Protein AF-A0A820NS06-F1 (afdb_monomer)

Secondary structure (DSSP, 8-state):
-HHHHHHHHHHHHHHHHHHHHHHHHHHHHHTT-----TT--TTPPPP------HHHHHHHHHHHHHHHHHHHHHT-STTHHHHHHHHHHHH---

Solvent-accessible surface area (backbone atoms only — not comparable to full-atom values): 5801 Å² total; per-residue (Å²): 121,67,67,61,51,52,52,56,48,53,51,52,51,50,55,48,52,51,50,50,52,52,48,52,52,48,48,61,48,42,80,74,47,92,75,86,80,89,83,64,56,99,86,58,75,81,88,72,90,82,76,62,54,70,69,56,34,53,50,49,53,57,49,46,58,53,50,52,58,53,37,66,76,66,68,54,73,78,60,54,59,57,54,52,50,52,52,51,54,57,67,51,78,132

pLDDT: mean 78.96, std 12.91, range [47.66, 92.94]

Radius of gyration: 17.6 Å; Cα contacts (8 Å, |Δi|>4): 29; chains: 1; bounding box: 35×27×47 Å

Sequence (94 aa):
AILLVNYVTLLKQWINHEREYKYNEKKIVLDLKEKNAENLSPWERQSTEMIVSKQYREQFKAFLAYFESEMELIQDKDLQQEVKLLTKLIDYEY

Organism: NCBI:txid392033

Foldseek 3Di:
DVLVVVLVVLVVVQVVVQVVVVVVVVVVVCVVDVDDPPDDDPPDDDDDDGAGDPVSLVVLVVSLVVSVVVCVVVVDPVCVVSNVVSVCNNPDDD

Mean predicted aligned error: 8.75 Å

Structure (mmCIF, N/CA/C/O backbone):
data_AF-A0A820NS06-F1
#
_entry.id   AF-A0A820NS06-F1
#
loop_
_atom_site.group_PDB
_atom_site.id
_atom_site.type_symbol
_atom_site.label_atom_id
_atom_site.label_alt_id
_atom_site.label_comp_id
_atom_site.label_asym_id
_atom_site.label_entity_id
_atom_site.label_seq_id
_atom_site.pdbx_PDB_ins_code
_atom_site.Cartn_x
_atom_site.Cartn_y
_atom_site.Cartn_z
_atom_site.occupancy
_atom_site.B_iso_or_equiv
_atom_site.auth_seq_id
_atom_site.auth_comp_id
_atom_site.auth_asym_id
_atom_site.auth_atom_id
_atom_site.pdbx_PDB_model_num
ATOM 1 N N . ALA A 1 1 ? 0.199 9.964 16.607 1.00 62.44 1 ALA A N 1
ATOM 2 C CA . ALA A 1 1 ? -0.485 9.430 15.412 1.00 62.44 1 ALA A CA 1
ATOM 3 C C . ALA A 1 1 ? 0.341 8.291 14.807 1.00 62.44 1 ALA A C 1
ATOM 5 O O . ALA A 1 1 ? 1.200 8.544 13.975 1.00 62.44 1 ALA A O 1
ATOM 6 N N . ILE A 1 2 ? 0.147 7.052 15.272 1.00 81.94 2 ILE A N 1
ATOM 7 C CA . ILE A 1 2 ? 0.882 5.867 14.776 1.00 81.94 2 ILE A CA 1
ATOM 8 C C . ILE A 1 2 ? 0.250 5.347 13.472 1.00 81.94 2 ILE A C 1
ATOM 10 O O . ILE A 1 2 ? 0.960 4.958 12.549 1.00 81.94 2 ILE A O 1
ATOM 14 N N . LEU A 1 3 ? -1.077 5.446 13.351 1.00 84.38 3 LEU A N 1
ATOM 15 C CA . LEU A 1 3 ? -1.843 4.973 12.196 1.00 84.38 3 LEU A CA 1
ATOM 16 C C . LEU A 1 3 ? -1.438 5.662 10.880 1.00 84.38 3 LEU A C 1
ATOM 18 O O . LEU A 1 3 ? -1.104 4.998 9.902 1.00 84.38 3 LEU A O 1
ATOM 22 N N . LEU A 1 4 ? -1.378 6.999 10.880 1.00 85.75 4 LEU A N 1
ATOM 23 C CA . LEU A 1 4 ? -0.937 7.789 9.723 1.00 85.75 4 LEU A CA 1
ATOM 24 C C . LEU A 1 4 ? 0.529 7.533 9.363 1.00 85.75 4 LEU A C 1
ATOM 26 O O . LEU A 1 4 ? 0.882 7.514 8.188 1.00 85.75 4 LEU A O 1
ATOM 30 N N . VAL A 1 5 ? 1.389 7.298 10.358 1.00 89.69 5 VAL A N 1
ATOM 31 C CA . VAL A 1 5 ? 2.793 6.943 10.106 1.00 89.69 5 VAL A CA 1
ATOM 32 C C . VAL A 1 5 ? 2.874 5.597 9.391 1.00 89.69 5 VAL A C 1
ATOM 34 O O . VAL A 1 5 ? 3.604 5.483 8.406 1.00 89.69 5 VAL A O 1
ATOM 37 N N . ASN A 1 6 ? 2.089 4.608 9.823 1.00 88.31 6 ASN A N 1
ATOM 38 C CA . ASN A 1 6 ? 2.024 3.29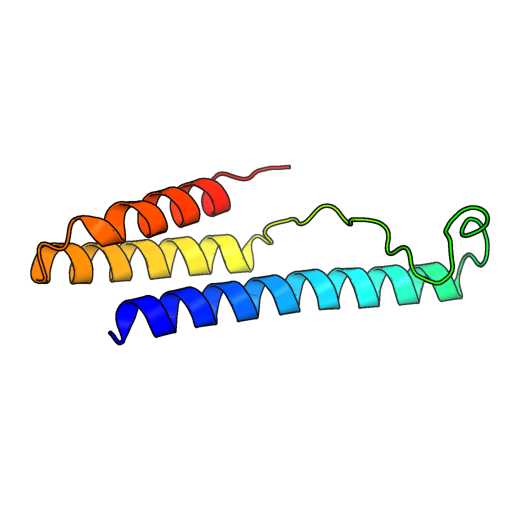8 9.178 1.00 88.31 6 ASN A CA 1
ATOM 39 C C . ASN A 1 6 ? 1.465 3.398 7.751 1.00 88.31 6 ASN A C 1
ATOM 41 O O . ASN A 1 6 ? 2.058 2.841 6.830 1.00 88.31 6 ASN A O 1
ATOM 45 N N . TYR A 1 7 ? 0.407 4.188 7.545 1.00 89.62 7 TYR A N 1
ATOM 46 C CA . TYR A 1 7 ? -0.149 4.475 6.220 1.00 89.62 7 TYR A CA 1
ATOM 47 C C . TYR A 1 7 ? 0.886 5.107 5.275 1.00 89.62 7 TYR A C 1
ATOM 49 O O . TYR A 1 7 ? 1.147 4.594 4.186 1.00 89.62 7 TYR A O 1
ATOM 57 N N . VAL A 1 8 ? 1.545 6.187 5.708 1.00 91.62 8 VAL A N 1
ATOM 58 C CA . VAL A 1 8 ? 2.577 6.869 4.910 1.00 91.62 8 VAL A CA 1
ATOM 59 C C . VAL A 1 8 ? 3.763 5.943 4.635 1.00 91.62 8 VAL A C 1
ATOM 61 O O . VAL A 1 8 ? 4.349 5.990 3.554 1.00 91.62 8 VAL A O 1
ATOM 64 N N . THR A 1 9 ? 4.124 5.094 5.595 1.00 92.94 9 THR A N 1
ATOM 65 C CA . THR A 1 9 ? 5.209 4.118 5.437 1.00 92.94 9 THR A CA 1
ATOM 66 C C . THR A 1 9 ? 4.861 3.086 4.372 1.00 92.94 9 THR A C 1
ATOM 68 O O . THR A 1 9 ? 5.674 2.850 3.478 1.00 92.94 9 THR A O 1
ATOM 71 N N . LEU A 1 10 ? 3.641 2.549 4.403 1.00 92.44 10 LEU A N 1
ATOM 72 C CA . LEU A 1 10 ? 3.152 1.593 3.417 1.00 92.44 10 LEU A CA 1
ATOM 73 C C . LEU A 1 10 ? 3.148 2.191 2.001 1.00 92.44 10 LEU A C 1
ATOM 75 O O . LEU A 1 10 ? 3.647 1.571 1.061 1.00 92.44 10 LEU A O 1
ATOM 79 N N . LEU A 1 11 ? 2.680 3.435 1.848 1.00 92.38 11 LEU A N 1
ATOM 80 C CA . LEU A 1 11 ? 2.708 4.128 0.557 1.00 92.38 11 LEU A CA 1
ATOM 81 C C . LEU A 1 11 ? 4.130 4.363 0.040 1.00 92.38 11 LEU A C 1
ATOM 83 O O . LEU A 1 11 ? 4.393 4.180 -1.147 1.00 92.38 11 LEU A O 1
ATOM 87 N N . LYS A 1 12 ? 5.067 4.752 0.912 1.00 92.12 12 LYS A N 1
ATOM 88 C CA . LYS A 1 12 ? 6.475 4.931 0.524 1.00 92.12 12 LYS A CA 1
ATOM 89 C C . LYS A 1 12 ? 7.099 3.620 0.058 1.00 92.12 12 LYS A C 1
ATOM 91 O O . LYS A 1 12 ? 7.822 3.618 -0.935 1.00 92.12 12 LYS A O 1
ATOM 96 N N . GLN A 1 13 ? 6.817 2.523 0.760 1.00 92.25 13 GLN A N 1
ATOM 97 C CA . GLN A 1 13 ? 7.294 1.195 0.381 1.00 92.25 13 GLN A CA 1
ATOM 98 C C . GLN A 1 13 ? 6.763 0.793 -0.998 1.00 92.25 13 GLN A C 1
ATOM 100 O O . GLN A 1 13 ? 7.555 0.402 -1.850 1.00 92.25 13 GLN A O 1
ATOM 105 N N . TRP A 1 14 ? 5.465 0.986 -1.248 1.00 92.38 14 TRP A N 1
ATOM 106 C CA . TRP A 1 14 ? 4.855 0.749 -2.558 1.00 92.38 14 TRP A CA 1
ATOM 107 C C . TRP A 1 14 ? 5.509 1.579 -3.673 1.00 92.38 14 TRP A C 1
ATOM 109 O O . TRP A 1 14 ? 5.972 1.022 -4.666 1.00 92.38 14 TRP A O 1
ATOM 119 N N . ILE A 1 15 ? 5.623 2.901 -3.495 1.00 90.19 15 ILE A N 1
ATOM 120 C CA . ILE A 1 15 ? 6.214 3.798 -4.503 1.00 90.19 15 ILE A CA 1
ATOM 121 C C . ILE A 1 15 ? 7.647 3.381 -4.845 1.00 90.19 15 ILE A C 1
ATOM 123 O O . ILE A 1 15 ? 8.042 3.421 -6.012 1.00 90.19 15 ILE A O 1
ATOM 127 N N . ASN A 1 16 ? 8.433 3.006 -3.835 1.00 88.56 16 ASN A N 1
ATOM 128 C CA . ASN A 1 16 ? 9.805 2.565 -4.043 1.00 88.56 16 ASN A CA 1
ATOM 129 C C . ASN A 1 16 ? 9.850 1.240 -4.803 1.00 88.56 16 ASN A C 1
ATOM 131 O O . ASN A 1 16 ? 10.593 1.144 -5.775 1.00 88.56 16 ASN A O 1
ATOM 135 N N . HIS A 1 17 ? 9.015 0.273 -4.421 1.00 88.00 17 HIS A N 1
ATOM 136 C CA . HIS A 1 17 ? 8.943 -1.027 -5.079 1.00 88.00 17 HIS A CA 1
ATOM 137 C C . HIS A 1 17 ? 8.580 -0.906 -6.565 1.00 88.00 17 HIS A C 1
ATOM 139 O O . HIS A 1 17 ? 9.272 -1.453 -7.419 1.00 88.00 17 HIS A O 1
ATOM 145 N N . GLU A 1 18 ? 7.540 -0.139 -6.901 1.00 85.56 18 GLU A N 1
ATOM 146 C CA . GLU A 1 18 ? 7.113 0.025 -8.297 1.00 85.56 18 GLU A CA 1
ATOM 147 C C . GLU A 1 18 ? 8.162 0.766 -9.140 1.00 85.56 18 GLU A C 1
ATOM 149 O O . GLU A 1 18 ? 8.383 0.446 -10.310 1.00 85.56 18 GLU A O 1
ATOM 154 N N . ARG A 1 19 ? 8.854 1.751 -8.551 1.00 84.19 19 ARG A N 1
ATOM 155 C CA . ARG A 1 19 ? 9.939 2.475 -9.233 1.00 84.19 19 ARG A CA 1
ATOM 156 C C . ARG A 1 19 ? 11.173 1.611 -9.434 1.00 84.19 19 ARG A C 1
ATOM 158 O O . ARG A 1 19 ? 11.778 1.688 -10.498 1.00 84.19 19 ARG A O 1
ATOM 165 N N . GLU A 1 20 ? 11.547 0.817 -8.439 1.00 83.50 20 GLU A N 1
ATOM 166 C CA . GLU A 1 20 ? 12.680 -0.101 -8.525 1.00 83.50 20 GLU A CA 1
ATOM 167 C C . GLU A 1 20 ? 12.414 -1.200 -9.555 1.00 83.50 20 GLU A C 1
ATOM 169 O O . GLU A 1 20 ? 13.262 -1.448 -10.411 1.00 83.50 20 GLU A O 1
ATOM 174 N N . TYR A 1 21 ? 11.210 -1.779 -9.552 1.00 77.44 21 TYR A N 1
ATOM 175 C CA . TYR A 1 21 ? 10.792 -2.760 -10.550 1.00 77.44 21 TYR A CA 1
ATOM 176 C C . TYR A 1 21 ? 10.899 -2.198 -11.974 1.00 77.44 21 TYR A C 1
ATOM 178 O O . TYR A 1 21 ? 11.580 -2.782 -12.818 1.00 77.44 21 TYR A O 1
ATOM 186 N N . LYS A 1 22 ? 10.326 -1.010 -12.229 1.00 73.56 22 LYS A N 1
ATOM 187 C CA . LYS A 1 22 ? 10.416 -0.353 -13.545 1.00 73.56 22 LYS A CA 1
ATOM 188 C C . LYS A 1 22 ? 11.829 0.077 -13.917 1.00 73.56 22 LYS A C 1
ATOM 190 O O . LYS A 1 22 ? 12.188 0.029 -15.089 1.00 73.56 22 LYS A O 1
ATOM 195 N N . TYR A 1 23 ? 12.634 0.524 -12.955 1.00 70.12 23 TYR A N 1
ATOM 196 C CA . TYR A 1 23 ? 14.027 0.881 -13.211 1.00 70.12 23 TYR A CA 1
ATOM 197 C C . TYR A 1 23 ? 14.837 -0.347 -13.625 1.00 70.12 23 TYR A C 1
ATOM 199 O O . TYR A 1 23 ? 15.568 -0.282 -14.611 1.00 70.12 23 TYR A O 1
ATOM 207 N N . ASN A 1 24 ? 14.670 -1.468 -12.924 1.00 70.62 24 ASN A N 1
ATOM 208 C CA . ASN A 1 24 ? 15.350 -2.718 -13.243 1.00 70.62 24 ASN A CA 1
ATOM 209 C C . ASN A 1 24 ? 14.886 -3.282 -14.592 1.00 70.62 24 ASN A C 1
ATOM 211 O O . ASN A 1 24 ? 15.728 -3.639 -15.412 1.00 70.62 24 ASN A O 1
ATOM 215 N N . GLU A 1 25 ? 13.580 -3.269 -14.877 1.00 68.50 25 GLU A N 1
ATOM 216 C CA . GLU A 1 25 ? 13.035 -3.633 -16.192 1.00 68.50 25 GLU A CA 1
ATOM 217 C C . GLU A 1 25 ? 13.611 -2.739 -17.301 1.00 68.50 25 GLU A C 1
ATOM 219 O O . GLU A 1 25 ? 14.160 -3.231 -18.287 1.00 68.50 25 GLU A O 1
ATOM 224 N N . LYS A 1 26 ? 13.571 -1.413 -17.122 1.00 66.31 26 LYS A N 1
ATOM 225 C CA . LYS A 1 26 ? 14.096 -0.459 -18.104 1.00 66.31 26 LYS A CA 1
ATOM 226 C C . LYS A 1 26 ? 15.606 -0.581 -18.279 1.00 66.31 26 LYS A C 1
ATOM 228 O O . LYS A 1 26 ? 16.071 -0.398 -19.394 1.00 66.31 26 LYS A O 1
ATOM 233 N N . LYS A 1 27 ? 16.368 -0.893 -17.228 1.00 64.12 27 LYS A N 1
ATOM 234 C CA . LYS A 1 27 ? 17.815 -1.141 -17.303 1.00 64.12 27 LYS A CA 1
ATOM 235 C C . LYS A 1 27 ? 18.116 -2.384 -18.141 1.00 64.12 27 LYS A C 1
ATOM 237 O O . LYS A 1 27 ? 18.942 -2.299 -19.039 1.00 64.12 27 LYS A O 1
ATOM 242 N N . ILE A 1 28 ? 17.382 -3.479 -17.919 1.00 60.41 28 ILE A N 1
ATOM 243 C CA . ILE A 1 28 ? 17.472 -4.697 -18.743 1.00 60.41 28 ILE A CA 1
ATOM 244 C C . ILE A 1 28 ? 17.159 -4.377 -20.214 1.00 60.41 28 ILE A C 1
ATOM 246 O O . ILE A 1 28 ? 17.838 -4.861 -21.114 1.00 60.41 28 ILE A O 1
ATOM 250 N N . VAL A 1 29 ? 16.152 -3.536 -20.474 1.00 58.56 29 VAL A N 1
ATOM 251 C CA . VAL A 1 29 ? 15.771 -3.131 -21.837 1.00 58.56 29 VAL A CA 1
ATOM 252 C C . VAL A 1 29 ? 16.760 -2.129 -22.454 1.00 58.56 29 VAL A C 1
ATOM 254 O O . VAL A 1 29 ? 16.998 -2.201 -23.657 1.00 58.56 29 VAL A O 1
ATOM 257 N N . LEU A 1 30 ? 17.357 -1.217 -21.678 1.00 54.91 30 LEU A N 1
ATOM 258 C CA . LEU A 1 30 ? 18.357 -0.253 -22.163 1.00 54.91 30 LEU A CA 1
ATOM 259 C C . LEU A 1 30 ? 19.665 -0.942 -22.555 1.00 54.91 30 LEU A C 1
ATOM 261 O O . LEU A 1 30 ? 20.215 -0.595 -23.596 1.00 54.91 30 LEU A O 1
ATOM 265 N N . ASP A 1 31 ? 20.095 -1.953 -21.792 1.00 55.00 31 ASP A N 1
ATOM 266 C CA . ASP A 1 31 ? 21.219 -2.825 -22.169 1.00 55.00 31 ASP A CA 1
ATOM 267 C C . ASP A 1 31 ? 20.955 -3.565 -23.504 1.00 55.00 31 ASP A C 1
ATOM 269 O O . ASP A 1 31 ? 21.882 -4.082 -24.125 1.00 55.00 31 ASP A O 1
ATOM 273 N N . LEU A 1 32 ? 19.702 -3.586 -23.990 1.00 51.78 32 LEU A N 1
ATOM 274 C CA . LEU A 1 32 ? 19.288 -4.207 -25.255 1.00 51.78 32 LEU A CA 1
ATOM 275 C C . LEU A 1 32 ? 18.893 -3.208 -26.364 1.00 51.78 32 LEU A C 1
ATOM 277 O O . LEU A 1 32 ? 18.882 -3.589 -27.537 1.00 51.78 32 LEU A O 1
ATOM 281 N N . LYS A 1 33 ? 18.547 -1.951 -26.049 1.00 47.66 33 LYS A N 1
ATOM 282 C CA . LYS A 1 33 ? 18.099 -0.934 -27.023 1.00 47.66 33 LYS A CA 1
ATOM 283 C C . LYS A 1 33 ? 18.475 0.487 -26.593 1.00 47.66 33 LYS A C 1
ATOM 285 O O . LYS A 1 33 ? 17.726 1.180 -25.912 1.00 47.66 33 LYS A O 1
ATOM 290 N N . GLU A 1 34 ? 19.591 0.957 -27.131 1.00 50.09 34 GLU A N 1
ATOM 291 C CA . GLU A 1 34 ? 20.175 2.294 -26.945 1.00 50.09 34 GLU A CA 1
ATOM 292 C C . GLU A 1 34 ? 19.485 3.444 -27.717 1.00 50.09 34 GLU A C 1
ATOM 294 O O . GLU A 1 34 ? 20.077 4.498 -27.932 1.00 50.09 34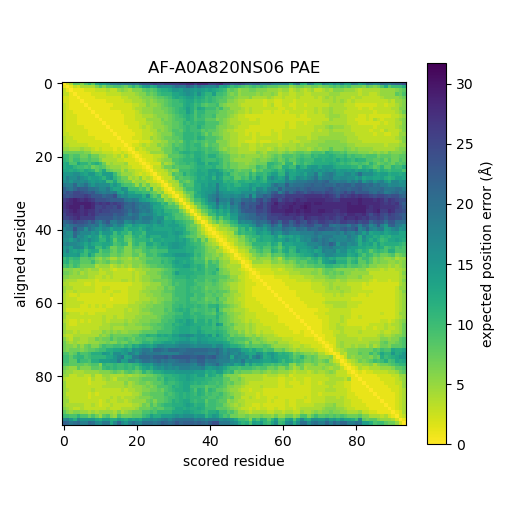 GLU A O 1
ATOM 299 N N . LYS A 1 35 ? 18.244 3.290 -28.188 1.00 52.91 35 LYS A N 1
ATOM 300 C CA . LYS A 1 35 ? 17.602 4.300 -29.051 1.00 52.91 35 LYS A CA 1
ATOM 301 C C . LYS A 1 35 ? 16.301 4.805 -28.451 1.00 52.91 35 LYS A C 1
ATOM 303 O O . LYS A 1 35 ? 15.487 3.996 -28.018 1.00 52.91 35 LYS A O 1
ATOM 308 N N . ASN A 1 36 ? 16.099 6.124 -28.527 1.00 50.72 36 ASN A N 1
ATOM 309 C CA . ASN A 1 36 ? 14.870 6.897 -28.255 1.00 50.72 36 ASN A CA 1
ATOM 310 C C . ASN A 1 36 ? 14.860 7.753 -26.970 1.00 50.72 36 ASN A C 1
ATOM 312 O O . ASN A 1 36 ? 13.835 7.835 -26.298 1.00 50.72 36 ASN A O 1
ATOM 316 N N . ALA A 1 37 ? 15.957 8.441 -26.642 1.00 54.84 37 ALA A N 1
ATOM 317 C CA . ALA A 1 37 ? 15.967 9.499 -25.616 1.00 54.84 37 ALA A CA 1
ATOM 318 C C . ALA A 1 37 ? 16.262 10.900 -26.201 1.00 54.84 37 ALA A C 1
ATOM 320 O O . ALA A 1 37 ? 16.820 11.751 -25.521 1.00 54.84 37 ALA A O 1
ATOM 321 N N . GLU A 1 38 ? 15.925 11.147 -27.471 1.00 57.06 38 GLU A N 1
ATOM 322 C CA . GLU A 1 38 ? 16.474 12.286 -28.229 1.00 57.06 38 GLU A CA 1
ATOM 323 C C . GLU A 1 38 ? 15.803 13.658 -27.984 1.00 57.06 38 GLU A C 1
ATOM 325 O O . GLU A 1 38 ? 16.262 14.636 -28.558 1.00 57.06 38 GLU A O 1
ATOM 330 N N . ASN A 1 39 ? 14.773 13.793 -27.132 1.00 61.66 39 ASN A N 1
ATOM 331 C CA . ASN A 1 39 ? 13.996 15.051 -27.037 1.00 61.66 39 ASN A CA 1
ATOM 332 C C . ASN A 1 39 ? 13.685 15.582 -25.619 1.00 61.66 39 ASN A C 1
ATOM 334 O O . ASN A 1 39 ? 12.786 16.406 -25.477 1.00 61.66 39 ASN A O 1
ATOM 338 N N . LEU A 1 40 ? 14.388 15.154 -24.566 1.00 64.12 40 LEU A N 1
ATOM 339 C CA . LEU A 1 40 ? 14.182 15.698 -23.210 1.00 64.12 40 LEU A CA 1
ATOM 340 C C . LEU A 1 40 ? 15.353 16.586 -22.787 1.00 64.12 40 LEU A C 1
ATOM 342 O O . LEU A 1 40 ? 16.515 16.227 -22.984 1.00 64.12 40 LEU A O 1
ATOM 346 N N . SER A 1 41 ? 15.049 17.736 -22.178 1.00 69.31 41 SER A N 1
ATOM 347 C CA . SER A 1 41 ? 16.064 18.578 -21.540 1.00 69.31 41 SER A CA 1
ATOM 348 C C . SER A 1 41 ? 16.792 17.793 -20.435 1.00 69.31 41 SER A C 1
ATOM 350 O O . SER A 1 41 ? 16.169 16.949 -19.789 1.00 69.31 41 SER A O 1
ATOM 352 N N . PRO A 1 42 ? 18.073 18.085 -20.124 1.00 68.25 42 PRO A N 1
ATOM 353 C CA . PRO A 1 42 ? 18.810 17.413 -19.044 1.00 68.25 42 PRO A CA 1
ATOM 354 C C . PRO A 1 42 ? 18.124 17.468 -17.668 1.00 68.25 42 PRO A C 1
ATOM 356 O O . PRO A 1 42 ? 18.426 16.671 -16.782 1.00 68.25 42 PRO A O 1
ATOM 359 N N . TRP A 1 43 ? 17.207 18.420 -17.489 1.00 76.94 43 TRP A N 1
ATOM 360 C CA . TRP A 1 43 ? 16.443 18.633 -16.261 1.00 76.94 43 TRP A CA 1
ATOM 361 C C . TRP A 1 43 ? 15.053 17.989 -16.287 1.00 76.94 43 TRP A C 1
ATOM 363 O O . TRP A 1 43 ? 14.398 17.909 -15.248 1.00 76.94 43 TRP A O 1
ATOM 373 N N . GLU A 1 44 ? 14.590 17.519 -17.446 1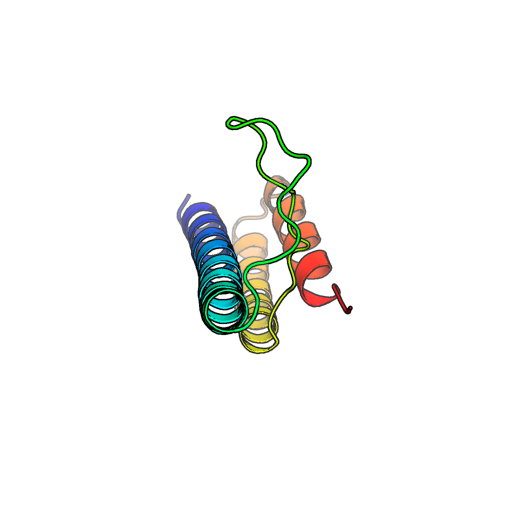.00 64.50 44 GLU A N 1
ATOM 374 C CA . GLU A 1 44 ? 13.266 16.928 -17.598 1.00 64.50 44 GLU A CA 1
ATOM 375 C C . GLU A 1 44 ? 13.308 15.418 -17.409 1.00 64.50 44 GLU A C 1
ATOM 377 O O . GLU A 1 44 ? 13.965 14.667 -18.131 1.00 64.50 44 GLU A O 1
ATOM 382 N N . ARG A 1 45 ? 12.533 14.957 -16.427 1.00 66.19 45 ARG A N 1
ATOM 383 C CA . ARG A 1 45 ? 12.253 13.539 -16.237 1.00 66.19 45 ARG A CA 1
ATOM 384 C C . ARG A 1 45 ? 10.874 13.227 -16.786 1.00 66.19 45 ARG A C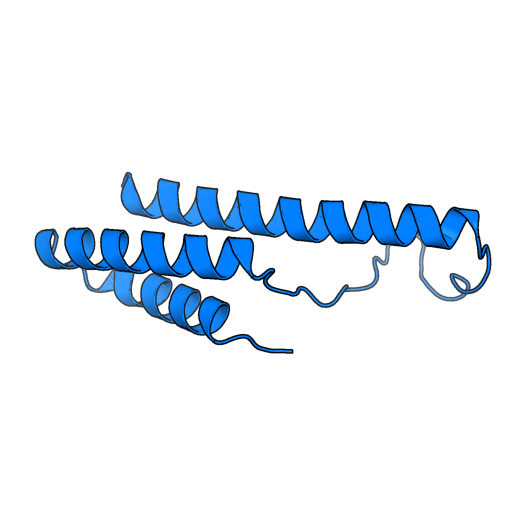 1
ATOM 386 O O . ARG A 1 45 ? 9.883 13.816 -16.361 1.00 66.19 45 ARG A O 1
ATOM 393 N N . GLN A 1 46 ? 10.814 12.256 -17.688 1.00 68.88 46 GLN A N 1
ATOM 394 C CA . GLN A 1 46 ? 9.549 11.754 -18.204 1.00 68.88 46 GLN A CA 1
ATOM 395 C C . GLN A 1 46 ? 8.734 11.118 -17.072 1.00 68.88 46 GLN A C 1
ATOM 397 O O . GLN A 1 46 ? 9.224 10.239 -16.353 1.00 68.88 46 GLN A O 1
ATOM 402 N N . SER A 1 47 ? 7.480 11.551 -16.929 1.00 69.75 47 SER A N 1
ATOM 403 C CA . SER A 1 47 ? 6.535 10.889 -16.032 1.00 69.75 47 SER A CA 1
ATOM 404 C C . SER A 1 47 ? 6.341 9.448 -16.488 1.00 69.75 47 SER A C 1
ATOM 406 O O . SER A 1 47 ? 6.175 9.172 -17.674 1.00 69.75 47 SER A O 1
ATOM 408 N N . THR A 1 48 ? 6.405 8.522 -15.539 1.00 68.06 48 THR A N 1
ATOM 409 C CA . THR A 1 48 ? 6.165 7.104 -15.798 1.00 68.06 48 THR A CA 1
ATOM 410 C C . THR A 1 48 ? 4.840 6.738 -15.160 1.00 68.06 48 THR A C 1
ATOM 412 O O . THR A 1 48 ? 4.635 7.035 -13.983 1.00 68.06 48 THR A O 1
ATOM 415 N N . GLU A 1 49 ? 3.953 6.102 -15.925 1.00 76.00 49 GLU A N 1
ATOM 416 C CA . GLU A 1 49 ? 2.710 5.552 -15.380 1.00 76.00 49 GLU A CA 1
ATOM 417 C C . GLU A 1 49 ? 3.035 4.631 -14.203 1.00 76.00 49 GLU A C 1
ATOM 419 O O . GLU A 1 49 ? 3.984 3.850 -14.267 1.00 76.00 49 GLU A O 1
ATOM 424 N N . MET A 1 50 ? 2.295 4.743 -13.107 1.00 74.00 50 MET A N 1
ATOM 425 C CA . MET A 1 50 ? 2.525 3.942 -11.909 1.00 74.00 50 MET A CA 1
ATOM 426 C C . MET A 1 50 ? 1.404 2.919 -11.796 1.00 74.00 50 MET A C 1
ATOM 428 O O . MET A 1 50 ? 0.234 3.285 -11.820 1.00 74.00 50 MET A O 1
ATOM 432 N N . ILE A 1 51 ? 1.775 1.646 -11.706 1.00 83.75 51 ILE A N 1
ATOM 433 C CA . ILE A 1 51 ? 0.839 0.534 -11.542 1.00 83.75 51 ILE A CA 1
ATOM 434 C C . ILE A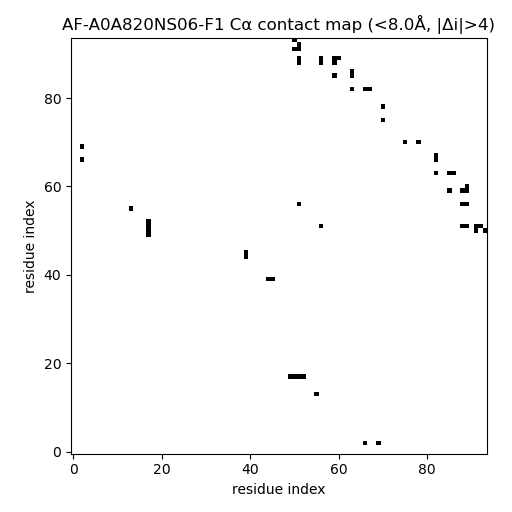 1 51 ? 0.833 0.090 -10.080 1.00 83.75 51 ILE A C 1
ATOM 436 O O . ILE A 1 51 ? 1.763 0.374 -9.327 1.00 83.75 51 ILE A O 1
ATOM 440 N N . VAL A 1 52 ? -0.227 -0.600 -9.670 1.00 85.69 52 VAL A N 1
ATOM 441 C CA . VAL A 1 52 ? -0.280 -1.253 -8.360 1.00 85.69 52 VAL A CA 1
ATOM 442 C C . VAL A 1 52 ? -0.146 -2.749 -8.592 1.00 85.69 52 VAL A C 1
ATOM 444 O O . VAL A 1 52 ? -1.075 -3.386 -9.092 1.00 85.69 52 VAL A O 1
ATOM 447 N N . SER A 1 53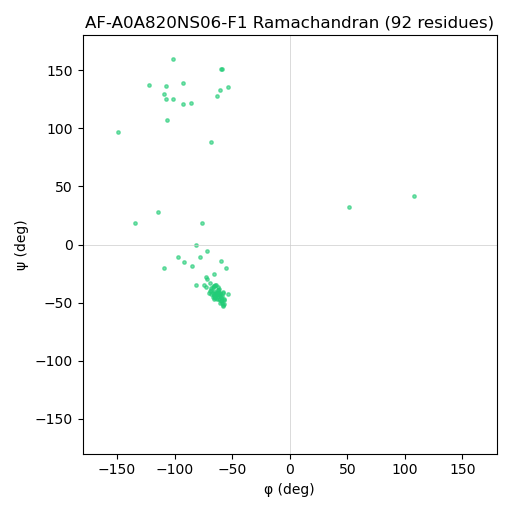 ? 1.013 -3.314 -8.255 1.00 86.62 53 SER A N 1
ATOM 448 C CA . SER A 1 53 ? 1.226 -4.759 -8.337 1.00 86.62 53 SER A CA 1
ATOM 449 C C . SER A 1 53 ? 0.235 -5.534 -7.459 1.00 86.62 53 SER A C 1
ATOM 451 O O . SER A 1 53 ? -0.226 -5.058 -6.417 1.00 86.62 53 SER A O 1
ATOM 453 N N . LYS A 1 54 ? -0.082 -6.771 -7.867 1.00 87.38 54 LYS A N 1
ATOM 454 C CA . LYS A 1 54 ? -1.037 -7.640 -7.153 1.00 87.38 54 LYS A CA 1
ATOM 455 C C . LYS A 1 54 ? -0.682 -7.799 -5.672 1.00 87.38 54 LYS A C 1
ATOM 457 O O . LYS A 1 54 ? -1.562 -7.668 -4.829 1.00 87.38 54 LYS A O 1
ATOM 462 N N . GLN A 1 55 ? 0.606 -7.976 -5.369 1.00 88.94 55 GLN A N 1
ATOM 463 C CA . GLN A 1 55 ? 1.111 -8.087 -4.000 1.00 88.94 55 GLN A CA 1
ATOM 464 C C . GLN A 1 55 ? 0.751 -6.857 -3.154 1.00 88.94 55 GLN A C 1
ATOM 466 O O . GLN A 1 55 ? 0.254 -6.994 -2.039 1.00 88.94 55 GLN A O 1
ATOM 471 N N . TYR A 1 56 ? 0.966 -5.645 -3.676 1.00 89.31 56 TYR A N 1
ATOM 472 C CA . TYR A 1 56 ? 0.635 -4.426 -2.940 1.00 89.31 56 TYR A CA 1
ATOM 473 C C . TYR A 1 56 ? -0.872 -4.191 -2.837 1.00 89.31 56 TYR A C 1
ATOM 475 O O . TYR A 1 56 ? -1.318 -3.676 -1.817 1.00 89.31 56 TYR A O 1
ATOM 483 N N . ARG A 1 57 ? -1.682 -4.644 -3.805 1.00 89.94 57 ARG A N 1
ATOM 484 C CA . ARG A 1 57 ? -3.150 -4.629 -3.651 1.00 89.94 57 ARG A CA 1
ATOM 485 C C . ARG A 1 57 ? -3.608 -5.496 -2.481 1.00 89.94 57 ARG A C 1
ATOM 487 O O . ARG A 1 57 ? -4.480 -5.079 -1.725 1.00 89.94 57 ARG A O 1
ATOM 494 N N . GLU A 1 58 ? -3.036 -6.685 -2.316 1.00 90.94 58 GLU A N 1
ATOM 495 C CA . GLU A 1 58 ? -3.352 -7.561 -1.180 1.00 90.94 58 GLU A CA 1
ATOM 496 C C . GLU A 1 58 ? -2.917 -6.934 0.149 1.00 90.94 58 GLU A C 1
ATOM 498 O O . GLU A 1 58 ? -3.690 -6.926 1.108 1.00 90.94 58 GLU A O 1
ATOM 503 N N . GLN A 1 59 ? -1.729 -6.323 0.187 1.00 92.06 59 GLN A N 1
ATOM 504 C CA . GLN A 1 59 ? -1.258 -5.588 1.364 1.00 92.06 59 GLN A CA 1
ATOM 505 C C . GLN A 1 59 ? -2.150 -4.386 1.694 1.00 92.06 59 GLN A C 1
ATOM 507 O O . GLN A 1 59 ? -2.483 -4.179 2.859 1.00 92.06 59 GLN A O 1
ATOM 512 N N . PHE A 1 60 ? -2.590 -3.624 0.689 1.00 92.69 60 PHE A N 1
ATOM 513 C CA . PHE A 1 60 ? -3.526 -2.518 0.882 1.00 92.69 60 PHE A CA 1
ATOM 514 C C . PHE A 1 60 ? -4.872 -3.002 1.416 1.00 92.69 60 PHE A C 1
ATOM 516 O O . PHE A 1 60 ? -5.393 -2.376 2.330 1.00 92.69 60 PHE A O 1
ATOM 523 N N . LYS A 1 61 ? -5.411 -4.125 0.923 1.00 91.94 61 LYS A N 1
ATOM 524 C CA . LYS A 1 61 ? -6.653 -4.715 1.455 1.00 91.94 61 LYS A CA 1
ATOM 525 C C . LYS A 1 61 ? -6.515 -5.118 2.923 1.00 91.94 61 LYS A C 1
ATOM 527 O O . LYS A 1 61 ? -7.382 -4.790 3.728 1.00 91.94 61 LYS A O 1
ATOM 532 N N . ALA A 1 62 ? -5.424 -5.799 3.276 1.00 92.44 62 ALA A N 1
ATOM 533 C CA . ALA A 1 62 ? -5.167 -6.204 4.657 1.00 92.44 62 ALA A CA 1
ATOM 534 C C . ALA A 1 62 ? -5.002 -4.988 5.584 1.00 92.44 62 ALA A C 1
ATOM 536 O O . ALA A 1 62 ? -5.561 -4.956 6.680 1.00 92.44 62 ALA A O 1
ATOM 537 N N . PHE A 1 63 ? -4.272 -3.967 5.127 1.00 92.06 63 PHE A N 1
ATOM 538 C CA . PHE A 1 63 ? -4.085 -2.736 5.886 1.00 92.06 63 PHE A CA 1
ATOM 539 C C . PHE A 1 63 ? -5.375 -1.923 6.009 1.00 92.06 63 PHE A C 1
ATOM 541 O O . PHE A 1 63 ? -5.616 -1.366 7.072 1.00 92.06 63 PHE A O 1
ATOM 548 N N . LEU A 1 64 ? -6.213 -1.876 4.970 1.00 91.69 64 LEU A N 1
ATOM 549 C CA . LEU A 1 64 ? -7.495 -1.169 4.988 1.00 91.69 64 LEU A CA 1
ATOM 550 C C . LEU A 1 64 ? -8.407 -1.709 6.094 1.00 91.69 64 LEU A C 1
ATOM 552 O O . LEU A 1 64 ? -8.902 -0.925 6.893 1.00 91.69 64 LEU A O 1
ATOM 556 N N . ALA A 1 65 ? -8.540 -3.034 6.203 1.00 91.31 65 ALA A N 1
ATOM 557 C CA . ALA A 1 65 ? -9.339 -3.662 7.256 1.00 91.31 65 ALA A CA 1
ATOM 558 C C . ALA A 1 65 ? -8.823 -3.315 8.667 1.00 91.31 65 ALA A C 1
ATOM 560 O O . ALA A 1 65 ? -9.604 -3.007 9.566 1.00 91.31 65 ALA A O 1
ATOM 561 N N . TYR A 1 66 ? -7.498 -3.321 8.858 1.00 90.00 66 TYR A N 1
ATOM 562 C CA . TYR A 1 66 ? -6.882 -2.885 10.113 1.00 90.00 66 TYR A CA 1
ATOM 563 C C . TYR A 1 66 ? -7.149 -1.394 10.387 1.00 90.00 66 TYR A C 1
ATOM 565 O O . TYR A 1 66 ? -7.573 -1.022 11.479 1.00 90.00 66 TYR A O 1
ATOM 573 N N . PHE A 1 67 ? -6.955 -0.545 9.380 1.00 87.56 67 PHE A N 1
ATOM 574 C CA . PHE A 1 67 ? -7.119 0.903 9.471 1.00 87.56 67 PHE A CA 1
ATOM 575 C C . PHE A 1 67 ? -8.559 1.309 9.803 1.00 87.56 67 PHE A C 1
ATOM 577 O O . PHE A 1 67 ? -8.762 2.175 10.649 1.00 87.56 67 PHE A O 1
ATOM 584 N N . GLU A 1 68 ? -9.552 0.667 9.185 1.00 87.12 68 GLU A N 1
ATOM 585 C CA . GLU A 1 68 ? -10.970 0.895 9.475 1.00 87.12 68 GLU A CA 1
ATOM 586 C C . GLU A 1 68 ? -11.315 0.521 10.920 1.00 87.12 68 GLU A C 1
ATOM 588 O O . GLU A 1 68 ? -11.952 1.317 11.607 1.00 87.12 68 GLU A O 1
ATOM 593 N N . SER A 1 69 ? -10.817 -0.617 11.422 1.00 87.75 69 SER A N 1
ATOM 594 C CA . SER A 1 69 ? -11.062 -1.030 12.812 1.00 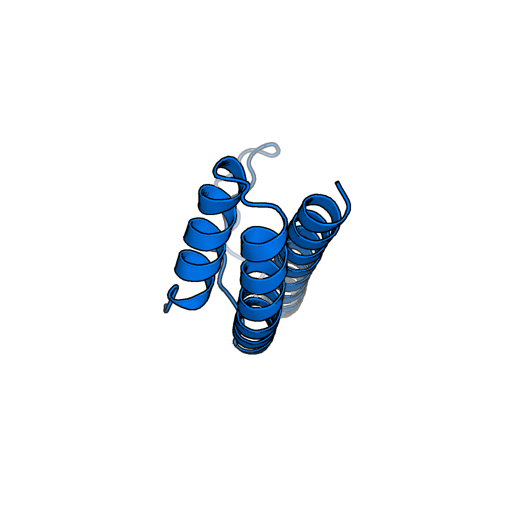87.75 69 SER A CA 1
ATOM 595 C C . SER A 1 69 ? -10.497 -0.040 13.842 1.00 87.75 69 SER A C 1
ATOM 597 O O . SER A 1 69 ? -11.150 0.277 14.834 1.00 87.75 69 SER A O 1
ATOM 599 N N . GLU A 1 70 ? -9.310 0.512 13.586 1.00 86.00 70 GLU A N 1
ATOM 600 C CA . GLU A 1 70 ? -8.682 1.519 14.448 1.00 86.00 70 GLU A CA 1
ATOM 601 C C . GLU A 1 70 ? -9.386 2.881 14.333 1.00 86.00 70 GLU A C 1
ATOM 603 O O . GLU A 1 70 ? -9.558 3.593 15.321 1.00 86.00 70 GLU A O 1
ATOM 608 N N . MET A 1 71 ? -9.843 3.246 13.133 1.00 85.06 71 MET A N 1
ATOM 609 C CA . MET A 1 71 ? -10.589 4.483 12.901 1.00 85.06 71 MET A CA 1
ATOM 610 C C . MET A 1 71 ? -11.955 4.467 13.603 1.00 85.06 71 MET A C 1
ATOM 612 O O . MET A 1 71 ? -12.343 5.480 14.186 1.00 85.06 71 MET A O 1
ATOM 616 N N . GLU A 1 72 ? -12.668 3.335 13.601 1.00 84.06 72 GLU A N 1
ATOM 617 C CA . GLU A 1 72 ? -13.934 3.174 14.333 1.00 84.06 72 GLU A CA 1
ATOM 618 C C . GLU A 1 72 ? -13.756 3.352 15.846 1.00 84.06 72 GLU A C 1
ATOM 620 O O . GLU A 1 72 ? -14.591 3.987 16.495 1.00 84.06 72 GLU A O 1
ATOM 625 N N . LEU A 1 73 ? -12.646 2.857 16.402 1.00 83.12 73 LEU A N 1
ATOM 626 C CA . LEU A 1 73 ? -12.316 3.015 17.821 1.00 83.12 73 LEU A CA 1
ATOM 627 C C . LEU A 1 73 ? -12.040 4.475 18.204 1.00 83.12 73 LEU A C 1
ATOM 629 O O . LEU A 1 73 ? -12.379 4.896 19.309 1.00 83.12 73 LEU A O 1
ATOM 633 N N . ILE A 1 74 ? -11.426 5.245 17.303 1.00 81.19 74 ILE A N 1
ATOM 634 C CA . ILE A 1 74 ? -11.002 6.629 17.563 1.00 81.19 74 ILE A CA 1
ATOM 635 C C . ILE A 1 74 ? -12.099 7.643 17.163 1.00 81.19 74 ILE A C 1
ATOM 637 O O . ILE A 1 74 ? -12.061 8.791 17.601 1.00 81.19 74 ILE A O 1
ATOM 641 N N . GLN A 1 75 ? -13.110 7.223 16.385 1.00 75.81 75 GLN A N 1
ATOM 642 C CA . GLN A 1 75 ? -14.181 8.068 15.822 1.00 75.81 75 GLN A CA 1
ATOM 643 C C . GLN A 1 75 ? -13.664 9.306 15.070 1.00 75.81 75 GLN A C 1
ATOM 645 O O . GLN A 1 75 ? -14.306 10.360 15.042 1.00 75.81 75 GLN A O 1
ATOM 650 N N . ASP A 1 76 ? -12.500 9.176 14.439 1.00 74.12 76 ASP A N 1
ATOM 651 C CA . ASP A 1 76 ? -11.870 10.267 13.707 1.00 74.12 76 ASP A CA 1
ATOM 652 C C . ASP A 1 76 ? -12.413 10.340 12.273 1.00 74.12 76 ASP A C 1
ATOM 654 O O . ASP A 1 76 ? -12.344 9.378 11.502 1.00 74.12 76 ASP A O 1
ATOM 658 N N . LYS A 1 77 ? -12.983 11.493 11.913 1.00 72.81 77 LYS A N 1
ATOM 659 C CA . LYS A 1 77 ? -13.580 11.731 10.593 1.00 72.81 77 LYS A CA 1
ATOM 660 C C . LYS A 1 77 ? -12.558 12.181 9.553 1.00 72.81 77 LYS A C 1
ATOM 662 O O . LYS A 1 77 ? -12.849 12.056 8.363 1.00 72.81 77 LYS A O 1
ATOM 667 N N . ASP A 1 78 ? -11.392 12.672 9.969 1.00 76.69 78 ASP A N 1
ATOM 668 C CA . ASP A 1 78 ? -10.368 13.162 9.043 1.00 76.69 78 ASP A CA 1
ATOM 669 C C . ASP A 1 78 ? -9.685 12.000 8.300 1.00 76.69 78 ASP A C 1
ATOM 671 O O . ASP A 1 78 ? -9.338 12.134 7.129 1.00 76.69 78 ASP A O 1
ATOM 675 N N . LEU A 1 79 ? -9.634 10.813 8.919 1.00 81.19 79 LEU A N 1
ATOM 676 C CA . LEU A 1 79 ? -9.030 9.592 8.362 1.00 81.19 79 LEU A CA 1
ATOM 677 C C . LEU A 1 79 ? -9.827 8.942 7.211 1.00 81.19 79 LEU A C 1
ATOM 679 O O . LEU A 1 79 ? -9.384 7.983 6.572 1.00 81.19 79 LEU A O 1
ATOM 683 N N . GLN A 1 80 ? -11.020 9.463 6.917 1.00 82.75 80 GLN A N 1
ATOM 684 C CA . GLN A 1 80 ? -11.870 8.987 5.822 1.00 82.75 80 GLN A CA 1
ATOM 685 C C . GLN A 1 80 ? -11.241 9.233 4.444 1.00 82.75 80 GLN A C 1
ATOM 687 O O . GLN A 1 80 ? -11.570 8.545 3.472 1.00 82.75 80 GLN A O 1
ATOM 692 N N . GLN A 1 81 ? -10.358 10.227 4.322 1.00 85.56 81 GLN A N 1
ATOM 693 C CA . GLN A 1 81 ? -9.690 10.525 3.059 1.00 85.56 81 GLN A CA 1
ATOM 694 C C . GLN A 1 81 ? -8.697 9.419 2.674 1.00 85.56 81 GLN A C 1
ATOM 696 O O . GLN A 1 81 ? -8.623 9.027 1.507 1.00 85.56 81 GLN A O 1
ATOM 701 N N . GLU A 1 82 ? -7.968 8.886 3.648 1.00 87.88 82 GLU A N 1
ATOM 702 C CA . GLU A 1 82 ? -6.982 7.822 3.485 1.00 87.88 82 GLU A CA 1
ATOM 703 C C . GLU A 1 82 ? -7.652 6.509 3.076 1.00 87.88 82 GLU A C 1
ATOM 705 O O . GLU A 1 82 ? -7.187 5.853 2.143 1.00 87.88 82 GLU A O 1
ATOM 710 N N . VAL A 1 83 ? -8.794 6.177 3.689 1.00 88.12 83 VAL A N 1
ATOM 711 C CA . VAL A 1 83 ? -9.634 5.024 3.308 1.00 88.12 83 VAL A CA 1
ATOM 712 C C . VAL A 1 83 ? -10.058 5.123 1.843 1.00 88.12 83 VAL A C 1
ATOM 714 O O . VAL A 1 83 ? -9.897 4.172 1.072 1.00 88.12 83 VAL A O 1
ATOM 717 N N . LYS A 1 84 ? -10.543 6.296 1.413 1.00 89.75 84 LYS A N 1
ATOM 718 C CA . LYS A 1 84 ? -10.936 6.531 0.012 1.00 89.75 84 LYS A CA 1
ATOM 719 C C . LYS A 1 84 ? -9.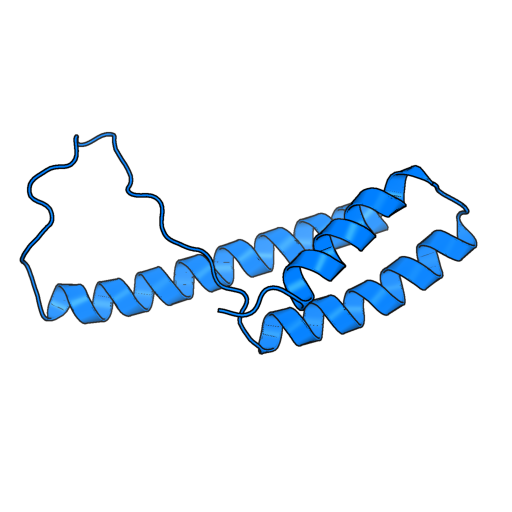759 6.375 -0.949 1.00 89.75 84 LYS A C 1
ATOM 721 O O . LYS A 1 84 ? -9.920 5.792 -2.021 1.00 89.75 84 LYS A O 1
ATOM 726 N N . LEU A 1 85 ? -8.581 6.880 -0.580 1.00 89.56 85 LEU A N 1
ATOM 727 C CA . LEU A 1 85 ? -7.368 6.751 -1.390 1.00 89.56 85 LEU A CA 1
ATOM 728 C C . LEU A 1 85 ? -6.905 5.296 -1.508 1.00 89.56 85 LEU A C 1
ATOM 730 O O . LEU A 1 85 ? -6.643 4.846 -2.621 1.00 89.56 85 LEU A O 1
ATOM 734 N N . LEU A 1 86 ? -6.852 4.550 -0.402 1.00 89.19 86 LEU A N 1
ATOM 735 C CA . LEU A 1 86 ? -6.512 3.122 -0.408 1.00 89.19 86 LEU A CA 1
ATOM 736 C C . LEU A 1 86 ? -7.487 2.316 -1.259 1.00 89.19 86 LEU A C 1
ATOM 738 O O . LEU A 1 86 ? -7.057 1.525 -2.093 1.00 89.19 86 LEU A O 1
ATOM 742 N N . THR A 1 87 ? -8.787 2.568 -1.107 1.00 89.62 87 THR A N 1
ATOM 743 C CA . THR A 1 87 ? -9.826 1.909 -1.908 1.00 89.62 87 THR A CA 1
ATOM 744 C C . THR A 1 87 ? -9.611 2.169 -3.397 1.00 89.62 87 THR A C 1
ATOM 746 O O . THR A 1 87 ? -9.625 1.237 -4.197 1.00 89.62 87 THR A O 1
ATOM 749 N N . LYS A 1 88 ? -9.307 3.419 -3.772 1.00 90.88 88 LYS A N 1
ATOM 750 C CA . LYS A 1 88 ? -8.991 3.779 -5.159 1.00 90.88 88 LYS A CA 1
ATOM 751 C C . LYS A 1 88 ? -7.742 3.063 -5.682 1.00 90.88 88 LYS A C 1
ATOM 753 O O . LYS A 1 88 ? -7.726 2.664 -6.837 1.00 90.88 88 LYS A O 1
ATOM 758 N N . LEU A 1 89 ? -6.702 2.903 -4.861 1.00 87.69 89 LEU A N 1
ATOM 759 C CA . LEU A 1 89 ? -5.480 2.182 -5.244 1.00 87.69 89 LEU A CA 1
ATOM 760 C C . LEU A 1 89 ? -5.714 0.674 -5.399 1.00 87.69 89 LEU A C 1
ATOM 762 O O . LEU A 1 89 ? -5.087 0.042 -6.245 1.00 87.69 89 LEU A O 1
ATOM 766 N N . ILE A 1 90 ? -6.609 0.097 -4.598 1.00 89.50 90 ILE A N 1
ATOM 767 C CA . ILE A 1 90 ? -6.993 -1.316 -4.694 1.00 89.50 90 ILE A CA 1
ATOM 768 C C . ILE A 1 90 ? -7.781 -1.583 -5.982 1.00 89.50 90 ILE A C 1
ATOM 770 O O . ILE A 1 90 ? -7.530 -2.591 -6.641 1.00 89.50 90 ILE A O 1
ATOM 774 N N . ASP A 1 91 ? -8.709 -0.687 -6.320 1.00 88.38 91 ASP A N 1
ATOM 775 C CA . ASP A 1 91 ? -9.573 -0.772 -7.506 1.00 88.38 91 ASP A CA 1
ATOM 776 C C . ASP A 1 91 ? -8.862 -0.354 -8.804 1.00 88.38 91 ASP A C 1
ATOM 778 O O . ASP A 1 91 ? -9.368 -0.574 -9.898 1.00 88.38 91 ASP A O 1
ATOM 782 N N . TYR A 1 92 ? -7.665 0.232 -8.700 1.00 82.88 92 TYR A N 1
ATOM 783 C CA . TYR A 1 92 ? -6.890 0.672 -9.854 1.00 82.88 92 TYR A CA 1
ATOM 784 C C . TYR A 1 92 ? -6.394 -0.525 -10.678 1.00 82.88 92 TYR A C 1
ATOM 786 O O . TYR A 1 92 ? -5.296 -1.052 -10.457 1.00 82.88 92 TYR A O 1
ATOM 794 N N . GLU A 1 93 ? -7.219 -0.961 -11.629 1.00 64.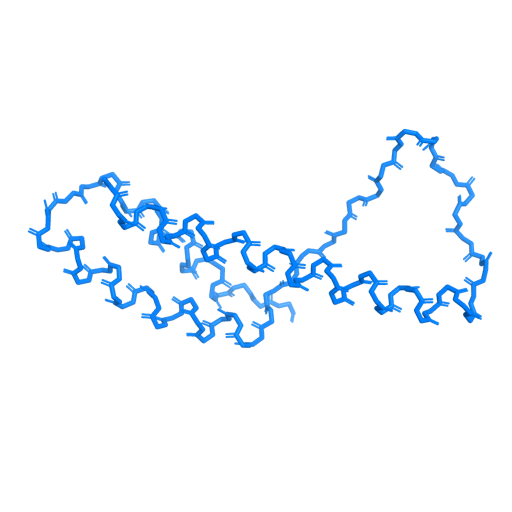69 93 GLU A N 1
ATOM 795 C CA . GLU A 1 93 ? -6.886 -1.911 -12.687 1.00 64.69 93 GLU A CA 1
ATOM 796 C C . GLU A 1 93 ? -6.426 -1.198 -13.961 1.00 64.69 93 GLU A C 1
ATOM 798 O O . GLU A 1 93 ? -6.960 -0.155 -14.336 1.00 64.69 93 GLU A O 1
ATOM 803 N N . TYR A 1 94 ? -5.389 -1.765 -14.583 1.00 56.03 94 TYR A N 1
ATOM 804 C CA . TYR A 1 94 ? -4.847 -1.372 -15.881 1.00 56.03 94 TYR A CA 1
ATOM 805 C C . TYR A 1 94 ? -5.094 -2.518 -16.856 1.00 56.03 94 TYR A C 1
ATOM 807 O O . TYR A 1 94 ? -4.857 -3.676 -16.429 1.00 56.03 94 TYR A O 1
#

Nearest PDB structures (foldseek):
  9hcj-assembly1_00  TM=3.259E-01  e=8.795E+00  Dictyostelium discoideum